Protein AF-A0A3M6U2N2-F1 (afdb_monomer)

Structure (mmCIF, N/CA/C/O backbone):
data_AF-A0A3M6U2N2-F1
#
_entry.id   AF-A0A3M6U2N2-F1
#
loop_
_atom_site.group_PDB
_atom_site.id
_atom_site.type_symbol
_atom_site.label_atom_id
_atom_site.label_alt_id
_atom_site.label_comp_id
_atom_site.label_asym_id
_atom_site.label_entity_id
_atom_site.label_seq_id
_atom_site.pdbx_PDB_ins_code
_atom_site.Cartn_x
_atom_site.Cartn_y
_atom_site.Cartn_z
_atom_site.occupancy
_atom_site.B_iso_or_equiv
_atom_site.auth_seq_id
_atom_site.auth_comp_id
_atom_site.auth_asym_id
_atom_site.auth_atom_id
_atom_site.pdbx_PDB_model_num
ATOM 1 N N . PHE A 1 1 ? -0.418 -11.664 40.139 1.00 62.47 1 PHE A N 1
ATOM 2 C CA . PHE A 1 1 ? 0.001 -13.007 39.692 1.00 62.47 1 PHE A CA 1
ATOM 3 C C . PHE A 1 1 ? 1.438 -13.213 40.100 1.00 62.47 1 PHE A C 1
ATOM 5 O O . PHE A 1 1 ? 2.176 -12.237 40.135 1.00 62.47 1 PHE A O 1
ATOM 12 N N . ILE A 1 2 ? 1.806 -14.442 40.443 1.00 84.19 2 ILE A N 1
ATOM 13 C CA . ILE A 1 2 ? 3.193 -14.817 40.712 1.00 84.19 2 ILE A CA 1
ATOM 14 C C . ILE A 1 2 ? 3.586 -15.776 39.589 1.00 84.19 2 ILE A C 1
ATOM 16 O O . ILE A 1 2 ? 2.877 -16.754 39.359 1.00 84.19 2 ILE A O 1
ATOM 20 N N . ILE A 1 3 ? 4.645 -15.440 38.851 1.00 86.00 3 ILE A N 1
ATOM 21 C CA . ILE A 1 3 ? 5.198 -16.270 37.778 1.00 86.00 3 ILE A CA 1
ATOM 22 C C . ILE A 1 3 ? 6.655 -16.538 38.137 1.00 86.00 3 ILE A C 1
ATOM 24 O O . ILE A 1 3 ? 7.453 -15.606 38.210 1.00 86.00 3 ILE A O 1
ATOM 28 N N . GLU A 1 4 ? 6.978 -17.802 38.396 1.00 92.00 4 GLU A N 1
ATOM 29 C CA . GLU A 1 4 ? 8.302 -18.247 38.834 1.00 92.00 4 GLU A CA 1
ATOM 30 C C . GLU A 1 4 ? 8.894 -19.202 37.794 1.00 92.00 4 GLU A C 1
ATOM 32 O O . GLU A 1 4 ? 8.223 -20.128 37.338 1.00 92.00 4 GLU A O 1
ATOM 37 N N . GLY A 1 5 ? 10.154 -18.975 37.415 1.00 88.69 5 GLY A N 1
ATOM 38 C CA . GLY A 1 5 ? 10.881 -19.800 36.452 1.00 88.69 5 GLY A CA 1
ATOM 39 C C . GLY A 1 5 ? 12.339 -19.993 36.864 1.00 88.69 5 GLY A C 1
ATOM 40 O O . GLY A 1 5 ? 12.963 -19.080 37.402 1.00 88.69 5 GLY A O 1
ATOM 41 N N . THR A 1 6 ? 12.887 -21.182 36.610 1.00 87.75 6 THR A N 1
ATOM 42 C CA . THR A 1 6 ? 14.293 -21.531 36.861 1.00 87.75 6 THR A CA 1
ATOM 43 C C . THR A 1 6 ? 14.895 -22.225 35.639 1.00 87.75 6 THR A C 1
ATOM 45 O O . THR A 1 6 ? 14.331 -23.183 35.115 1.00 87.75 6 THR A O 1
ATOM 48 N N . VAL A 1 7 ? 16.056 -21.746 35.181 1.00 85.12 7 VAL A N 1
ATOM 49 C CA . VAL A 1 7 ? 16.874 -22.400 34.141 1.00 85.12 7 VAL A CA 1
ATOM 50 C C . VAL A 1 7 ? 18.093 -23.089 34.774 1.00 85.12 7 VAL A C 1
ATOM 52 O O . VAL A 1 7 ? 18.572 -22.654 35.821 1.00 85.12 7 VAL A O 1
ATOM 55 N N . GLY A 1 8 ? 18.584 -24.175 34.164 1.00 81.62 8 GLY A N 1
ATOM 56 C CA . GLY A 1 8 ? 19.753 -24.952 34.622 1.00 81.62 8 GLY A CA 1
ATOM 57 C C . GLY A 1 8 ? 21.014 -24.758 33.758 1.00 81.62 8 GLY A C 1
ATOM 58 O O . GLY A 1 8 ? 20.985 -24.025 32.776 1.00 81.62 8 GLY A O 1
ATOM 59 N N . TYR A 1 9 ? 22.130 -25.423 34.100 1.00 78.19 9 TYR A N 1
ATOM 60 C CA . TYR A 1 9 ? 23.388 -25.342 33.330 1.00 78.19 9 TYR A CA 1
ATOM 61 C C . TYR A 1 9 ? 23.308 -26.091 31.988 1.00 78.19 9 TYR A C 1
ATOM 63 O O . TYR A 1 9 ? 22.984 -27.276 31.949 1.00 78.19 9 TYR A O 1
ATOM 71 N N . GLY A 1 10 ? 23.686 -25.422 30.898 1.00 72.69 10 GLY A N 1
ATOM 72 C CA . GLY A 1 10 ? 23.743 -25.978 29.543 1.00 72.69 10 GLY A CA 1
ATOM 73 C C . GLY A 1 10 ? 23.861 -24.866 28.499 1.00 72.69 10 GLY A C 1
ATOM 74 O O . GLY A 1 10 ? 23.650 -23.701 28.819 1.00 72.69 10 GLY A O 1
ATOM 75 N N . SER A 1 11 ? 24.235 -25.199 27.261 1.00 63.41 11 SER A N 1
ATOM 76 C CA . SER A 1 11 ? 24.483 -24.196 26.210 1.00 63.41 11 SER A CA 1
ATOM 77 C C . SER A 1 11 ? 23.263 -23.854 25.352 1.00 63.41 11 SER A C 1
ATOM 79 O O . SER A 1 11 ? 23.408 -23.049 24.444 1.00 63.41 11 SER A O 1
ATOM 81 N N . ASN A 1 12 ? 22.099 -24.464 25.604 1.00 66.31 12 ASN A N 1
ATOM 82 C CA . ASN A 1 12 ? 20.843 -24.186 24.903 1.00 66.31 12 ASN A CA 1
ATOM 83 C C . ASN A 1 12 ? 19.651 -24.351 25.866 1.00 66.31 12 ASN A C 1
ATOM 85 O O . ASN A 1 12 ? 19.462 -25.441 26.409 1.00 66.31 12 ASN A O 1
ATOM 89 N N . GLY A 1 13 ? 18.841 -23.298 26.028 1.00 69.69 13 GLY A N 1
ATOM 90 C CA . GLY A 1 13 ? 17.559 -23.312 26.743 1.00 69.69 13 GLY A CA 1
ATOM 91 C C . GLY A 1 13 ? 17.173 -21.930 27.282 1.00 69.69 13 GLY A C 1
ATOM 92 O O . GLY A 1 13 ? 17.926 -21.364 28.068 1.00 69.69 13 GLY A O 1
ATOM 93 N N . ASP A 1 14 ? 15.990 -21.433 26.909 1.00 79.31 14 ASP A N 1
ATOM 94 C CA . ASP A 1 14 ? 15.463 -20.129 27.330 1.00 79.31 14 ASP A CA 1
ATOM 95 C C . ASP A 1 14 ? 14.075 -20.289 27.966 1.00 79.31 14 ASP A C 1
ATOM 97 O O . ASP A 1 14 ? 13.284 -21.137 27.548 1.00 79.31 14 ASP A O 1
ATOM 101 N N . ILE A 1 15 ? 13.753 -19.455 28.957 1.00 84.69 15 ILE A N 1
ATOM 102 C CA . ILE A 1 15 ? 12.362 -19.222 29.360 1.00 84.69 15 ILE A CA 1
ATOM 103 C C . ILE A 1 15 ? 11.977 -17.861 28.795 1.00 84.69 15 ILE A C 1
ATOM 105 O O . ILE A 1 15 ? 12.492 -16.839 29.244 1.00 84.69 15 ILE A O 1
ATOM 109 N N . ALA A 1 16 ? 11.078 -17.856 27.816 1.00 85.75 16 ALA A N 1
ATOM 110 C CA . ALA A 1 16 ? 10.510 -16.640 27.258 1.00 85.75 16 ALA A CA 1
ATOM 111 C C . ALA A 1 16 ? 9.028 -16.558 27.629 1.00 85.75 16 ALA A C 1
ATOM 113 O O . ALA A 1 16 ? 8.274 -17.517 27.464 1.00 85.75 16 ALA A O 1
ATOM 114 N N . LEU A 1 17 ? 8.631 -15.404 28.150 1.00 81.38 17 LEU A N 1
ATOM 115 C CA . LEU A 1 17 ? 7.244 -15.022 28.367 1.00 81.38 17 LEU A CA 1
ATOM 116 C C . LEU A 1 17 ? 6.992 -13.823 27.471 1.00 81.38 17 LEU A C 1
ATOM 118 O O . LEU A 1 17 ? 7.855 -12.948 27.396 1.00 81.38 17 LEU A O 1
ATOM 122 N N . ASP A 1 18 ? 5.830 -13.772 26.837 1.00 73.50 18 ASP A N 1
ATOM 123 C CA . ASP A 1 18 ? 5.445 -12.605 26.056 1.00 73.50 18 ASP A CA 1
ATOM 124 C C . ASP A 1 18 ? 3.991 -12.210 26.324 1.00 73.50 18 ASP A C 1
ATOM 126 O O . ASP A 1 18 ? 3.173 -13.063 26.674 1.00 73.50 18 ASP A O 1
ATOM 130 N N . ASP A 1 19 ? 3.740 -10.902 26.225 1.00 61.81 19 ASP A N 1
ATOM 131 C CA . ASP A 1 19 ? 2.483 -10.172 26.437 1.00 61.81 19 ASP A CA 1
ATOM 132 C C . ASP A 1 19 ? 1.602 -10.628 27.620 1.00 61.81 19 ASP A C 1
ATOM 134 O O . ASP A 1 19 ? 0.694 -11.454 27.498 1.00 61.81 19 ASP A O 1
ATOM 138 N N . LEU A 1 20 ? 1.789 -9.988 28.785 1.00 73.50 20 LEU A N 1
ATOM 139 C CA . LEU A 1 20 ? 0.937 -10.178 29.965 1.00 73.50 20 LEU A CA 1
ATOM 140 C C . LEU A 1 20 ? 0.062 -8.948 30.224 1.00 73.50 20 LEU A C 1
ATOM 142 O O . LEU A 1 20 ? 0.561 -7.888 30.594 1.00 73.50 20 LEU A O 1
ATOM 146 N N . THR A 1 21 ? -1.257 -9.104 30.086 1.00 71.00 21 THR A N 1
ATOM 147 C CA . THR A 1 21 ? -2.231 -8.031 30.339 1.00 71.00 21 THR A CA 1
ATOM 148 C C . THR A 1 21 ? -3.357 -8.522 31.240 1.00 71.00 21 THR A C 1
ATOM 150 O O . THR A 1 21 ? -3.869 -9.627 31.070 1.00 71.00 21 THR A O 1
ATOM 153 N N . LEU A 1 22 ? -3.762 -7.675 32.188 1.00 63.62 22 LEU A N 1
ATOM 154 C CA . LEU A 1 22 ? -4.937 -7.897 33.020 1.00 63.62 22 LEU A CA 1
ATOM 155 C C . LEU A 1 22 ? -5.932 -6.758 32.810 1.00 63.62 22 LEU A C 1
ATOM 157 O O . LEU A 1 22 ? -5.610 -5.606 33.091 1.00 63.62 22 LEU A O 1
ATOM 161 N N . LEU A 1 23 ? -7.119 -7.081 32.304 1.00 71.25 23 LEU A N 1
ATOM 162 C CA . LEU A 1 23 ? -8.183 -6.116 32.032 1.00 71.25 23 LEU A CA 1
ATOM 163 C C . LEU A 1 23 ? -9.356 -6.363 32.982 1.00 71.25 23 LEU A C 1
ATOM 165 O O . LEU A 1 23 ? -9.686 -7.514 33.265 1.00 71.25 23 LEU A O 1
ATOM 169 N N . ASP A 1 24 ? -9.980 -5.287 33.457 1.00 49.94 24 ASP A N 1
ATOM 170 C CA . ASP A 1 24 ? -11.248 -5.350 34.187 1.00 49.94 24 ASP A CA 1
ATOM 171 C C . ASP A 1 24 ? -12.402 -5.178 33.183 1.00 49.94 24 ASP A C 1
ATOM 173 O O . ASP A 1 24 ? -12.500 -4.142 32.521 1.00 49.94 24 ASP A O 1
ATOM 177 N N . GLY A 1 25 ? -13.211 -6.226 32.993 1.00 60.50 25 GLY A N 1
ATOM 178 C CA . GLY A 1 25 ? -14.290 -6.290 31.996 1.00 60.50 25 GLY A CA 1
ATOM 179 C C . GLY A 1 25 ? -14.416 -7.650 31.289 1.00 60.50 25 GLY A C 1
ATOM 180 O O . GLY A 1 25 ? -13.575 -8.535 31.451 1.00 60.50 25 GLY A O 1
ATOM 181 N N . ASN A 1 26 ? -15.477 -7.836 30.492 1.00 57.75 26 ASN A N 1
ATOM 182 C CA . ASN A 1 26 ? -15.631 -9.031 29.651 1.00 57.75 26 ASN A CA 1
ATOM 183 C C . ASN A 1 26 ? -14.605 -9.006 28.502 1.00 57.75 26 ASN A C 1
ATOM 185 O O . ASN A 1 26 ? -14.459 -7.995 27.821 1.00 57.75 26 ASN A O 1
ATOM 189 N N . CYS A 1 27 ? -13.915 -10.125 28.264 1.00 55.56 27 CYS A N 1
ATOM 190 C CA . CYS A 1 27 ? -13.006 -10.276 27.124 1.00 55.56 27 CYS A CA 1
ATOM 191 C C . CYS A 1 27 ? -13.795 -10.281 25.805 1.00 55.56 27 CYS A C 1
ATOM 193 O O . CYS A 1 27 ? -14.468 -11.266 25.503 1.00 55.56 27 CYS A O 1
ATOM 195 N N . GLU A 1 28 ? -13.690 -9.220 25.003 1.00 55.66 28 GLU A N 1
ATOM 196 C CA . GLU A 1 28 ? -14.225 -9.197 23.638 1.00 55.66 28 GLU A CA 1
ATOM 197 C C . GLU A 1 28 ? -13.115 -9.471 22.618 1.00 55.66 28 GLU A C 1
ATOM 199 O O . GLU A 1 28 ? -12.062 -8.835 22.607 1.00 55.66 28 GLU A O 1
ATOM 204 N N . THR A 1 29 ? -13.347 -10.460 21.757 1.00 49.53 29 THR A N 1
ATOM 205 C CA . THR A 1 29 ? -12.483 -10.776 20.617 1.00 49.53 29 THR A CA 1
ATOM 206 C C . THR A 1 29 ? -12.656 -9.673 19.572 1.00 49.53 29 THR A C 1
ATOM 208 O O . THR A 1 29 ? -13.781 -9.439 19.137 1.00 49.53 29 THR A O 1
ATOM 211 N N . ILE A 1 30 ? -11.583 -8.994 19.145 1.00 51.84 30 ILE A N 1
ATOM 212 C CA . ILE A 1 30 ? -11.655 -8.044 18.021 1.00 51.84 30 ILE A CA 1
ATOM 213 C C . ILE A 1 30 ? -12.108 -8.822 16.779 1.00 51.84 30 ILE A C 1
ATOM 215 O O . ILE A 1 30 ? -11.373 -9.656 16.246 1.00 51.84 30 ILE A O 1
ATOM 219 N N . ILE A 1 31 ? -13.342 -8.577 16.336 1.00 51.72 31 ILE A N 1
ATOM 220 C CA . ILE A 1 31 ? -13.948 -9.249 15.186 1.00 51.72 31 ILE A CA 1
ATOM 221 C C . ILE A 1 31 ? -13.464 -8.544 13.913 1.00 51.72 31 ILE A C 1
ATOM 223 O O . ILE A 1 31 ? -14.126 -7.667 13.372 1.00 51.72 31 ILE A O 1
ATOM 227 N N . THR A 1 32 ? -12.263 -8.925 13.474 1.00 51.81 32 THR A N 1
ATOM 228 C CA . THR A 1 32 ? -11.809 -8.942 12.073 1.00 51.81 32 THR A CA 1
ATOM 229 C C . THR A 1 32 ? -12.202 -7.733 11.212 1.00 51.81 32 THR A C 1
ATOM 231 O O . THR A 1 32 ? -13.146 -7.809 10.420 1.00 51.81 32 THR A O 1
ATOM 234 N N . GLN A 1 33 ? -11.414 -6.652 11.246 1.00 56.09 33 GLN A N 1
ATOM 235 C CA . GLN A 1 33 ? -11.317 -5.811 10.050 1.00 56.09 33 GLN A CA 1
ATOM 236 C C . GLN A 1 33 ? -10.838 -6.701 8.897 1.00 56.09 33 GLN A C 1
ATOM 238 O O . GLN A 1 33 ? -9.869 -7.452 9.048 1.00 56.09 33 GLN A O 1
ATOM 243 N N . LYS A 1 34 ? -11.551 -6.675 7.764 1.00 66.44 34 LYS A N 1
ATOM 244 C CA . LYS A 1 34 ? -11.129 -7.405 6.565 1.00 66.44 34 LYS A CA 1
ATOM 245 C C . LYS A 1 34 ? -9.703 -6.967 6.235 1.00 66.44 34 LYS A C 1
ATOM 247 O O . LYS A 1 34 ? -9.430 -5.769 6.203 1.00 66.44 34 LYS A O 1
ATOM 252 N N . SER A 1 35 ? -8.802 -7.933 6.038 1.00 76.81 35 SER A N 1
ATOM 253 C CA . SER A 1 35 ? -7.427 -7.613 5.661 1.00 76.81 35 SER A CA 1
ATOM 254 C C . SER A 1 35 ? -7.435 -6.746 4.405 1.00 76.81 35 SER A C 1
AT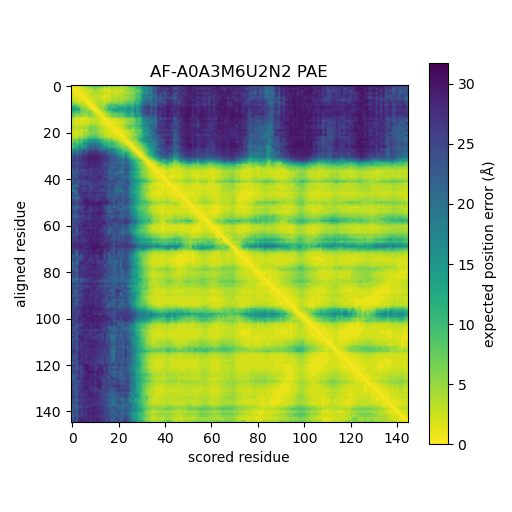OM 256 O O . SER A 1 35 ? -8.114 -7.071 3.431 1.00 76.81 35 SER A O 1
ATOM 258 N N . LEU A 1 36 ? -6.691 -5.645 4.458 1.00 83.94 36 LEU A N 1
ATOM 259 C CA . LEU A 1 36 ? -6.492 -4.732 3.332 1.00 83.94 36 LEU A CA 1
ATOM 260 C C . LEU A 1 36 ? -5.289 -5.144 2.473 1.00 83.94 36 LEU A C 1
ATOM 262 O O . LEU A 1 36 ? -5.014 -4.498 1.461 1.00 83.94 36 LEU A O 1
ATOM 266 N N . ASP A 1 37 ? -4.570 -6.199 2.879 1.00 89.06 37 ASP A N 1
ATOM 267 C CA . ASP A 1 37 ? -3.484 -6.772 2.093 1.00 89.06 37 ASP A CA 1
ATOM 268 C C . ASP A 1 37 ? -4.031 -7.234 0.736 1.00 89.06 37 ASP A C 1
ATOM 270 O O . ASP A 1 37 ? -4.973 -8.024 0.666 1.00 89.06 37 ASP A O 1
ATOM 274 N N . CYS A 1 38 ? -3.407 -6.762 -0.343 1.00 91.62 38 CYS A N 1
ATOM 275 C CA . CYS A 1 38 ? -3.722 -7.193 -1.694 1.00 91.62 38 CYS A CA 1
ATOM 276 C C . CYS A 1 38 ? -2.438 -7.497 -2.458 1.00 91.62 38 CYS A C 1
ATOM 278 O O . CYS A 1 38 ? -1.574 -6.633 -2.610 1.00 91.62 38 CYS A O 1
ATOM 280 N N . ASP A 1 39 ? -2.316 -8.734 -2.933 1.00 92.00 39 ASP A N 1
ATOM 281 C CA . ASP A 1 39 ? -1.216 -9.175 -3.794 1.00 92.00 39 ASP A CA 1
ATOM 282 C C . ASP A 1 39 ? -1.577 -9.122 -5.288 1.00 92.00 39 ASP A C 1
ATOM 284 O O . ASP A 1 39 ? -0.759 -9.489 -6.130 1.00 92.00 39 ASP A O 1
ATOM 288 N N . PHE A 1 40 ? -2.786 -8.642 -5.608 1.00 93.25 40 PHE A N 1
ATOM 289 C CA . PHE A 1 40 ? -3.332 -8.487 -6.957 1.00 93.25 40 PHE A CA 1
ATOM 290 C C . PHE A 1 40 ? -3.384 -9.789 -7.776 1.00 93.25 40 PHE A C 1
ATOM 292 O O . PHE A 1 40 ? -3.419 -9.756 -9.012 1.00 93.25 40 PHE A O 1
ATOM 299 N N . LYS A 1 41 ? -3.425 -10.951 -7.105 1.00 91.56 41 LYS A N 1
ATOM 300 C CA . LYS A 1 41 ? -3.568 -12.250 -7.769 1.00 91.56 41 LYS A CA 1
ATOM 301 C C . LYS A 1 41 ? -4.999 -12.524 -8.188 1.00 91.56 41 LYS A C 1
ATOM 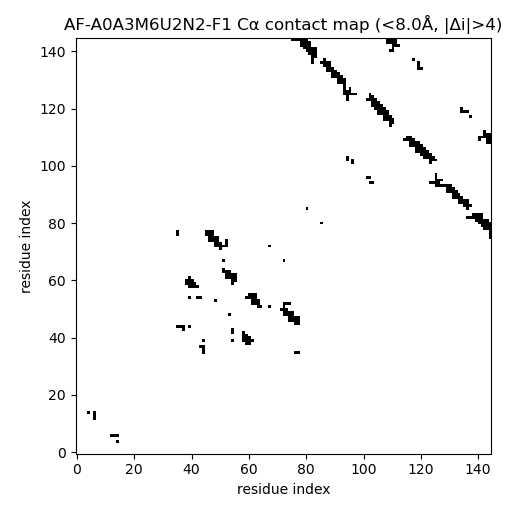303 O O . LYS A 1 41 ? -5.800 -13.074 -7.444 1.00 91.56 41 LYS A O 1
ATOM 308 N N . GLY A 1 42 ? -5.286 -12.203 -9.445 1.00 86.75 42 GLY A N 1
ATOM 309 C CA . GLY A 1 42 ? -6.549 -12.529 -10.106 1.00 86.75 42 GLY A CA 1
ATOM 310 C C . GLY A 1 42 ? -7.642 -11.469 -9.952 1.00 86.75 42 GLY A C 1
ATOM 311 O O . GLY A 1 42 ? -8.498 -11.392 -10.831 1.00 86.75 42 GLY A O 1
ATOM 312 N N . ASP A 1 43 ? -7.588 -10.620 -8.922 1.00 91.31 43 ASP A N 1
ATOM 313 C CA . ASP A 1 43 ? -8.504 -9.490 -8.723 1.00 91.31 43 ASP A CA 1
ATOM 314 C C . ASP A 1 43 ? -7.835 -8.295 -8.003 1.00 91.31 43 ASP A C 1
ATOM 316 O O . ASP A 1 43 ? -6.610 -8.228 -7.884 1.00 91.31 43 ASP A O 1
ATOM 320 N N . THR A 1 44 ? -8.635 -7.303 -7.592 1.00 92.62 44 THR A N 1
ATOM 321 C CA . THR A 1 44 ? -8.173 -6.103 -6.873 1.00 92.62 44 THR A CA 1
ATOM 322 C C . THR A 1 44 ? -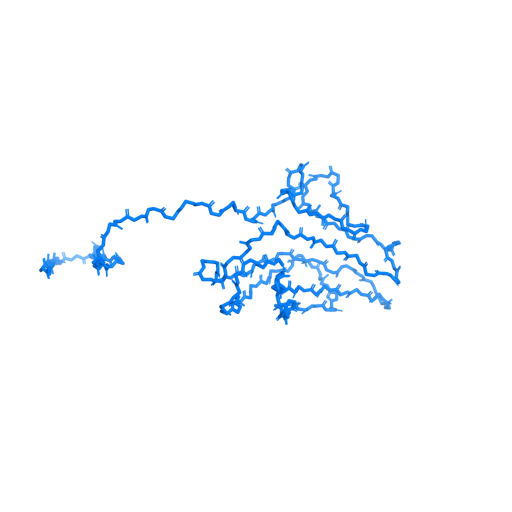8.409 -6.153 -5.362 1.00 92.62 44 THR A C 1
ATOM 324 O O . THR A 1 44 ? -8.220 -5.137 -4.701 1.00 92.62 44 THR A O 1
ATOM 327 N N . CYS A 1 45 ? -8.821 -7.288 -4.789 1.00 91.31 45 CYS A N 1
ATOM 328 C CA . CYS A 1 45 ? -9.106 -7.442 -3.357 1.00 91.31 45 CYS A CA 1
ATOM 329 C C . CYS A 1 45 ? -10.034 -6.345 -2.782 1.00 91.31 45 CYS A C 1
ATOM 331 O O . CYS A 1 45 ? -9.833 -5.879 -1.661 1.00 91.31 45 CYS A O 1
ATOM 333 N N . ASP A 1 46 ? -11.021 -5.905 -3.570 1.00 91.12 46 ASP A N 1
ATOM 334 C CA . ASP A 1 46 ? -11.940 -4.778 -3.319 1.00 91.12 46 ASP A CA 1
ATOM 335 C C . ASP A 1 46 ? -11.337 -3.366 -3.379 1.00 91.12 46 ASP A C 1
ATOM 337 O O . ASP A 1 46 ? -12.038 -2.389 -3.111 1.00 91.12 46 ASP A O 1
ATOM 341 N N . TRP A 1 47 ? -10.073 -3.212 -3.769 1.00 94.00 47 TRP A N 1
ATOM 342 C CA . TRP A 1 47 ? -9.556 -1.891 -4.109 1.00 94.00 47 TRP A CA 1
ATOM 343 C C . TRP A 1 47 ? -10.245 -1.375 -5.375 1.00 94.00 47 TRP A C 1
ATOM 345 O O . TRP A 1 47 ? -10.333 -2.076 -6.391 1.00 94.00 47 TRP A O 1
ATOM 355 N N . GLU A 1 48 ? -10.719 -0.132 -5.321 1.00 94.06 48 GLU A N 1
ATOM 356 C CA . GLU A 1 48 ? -11.487 0.497 -6.390 1.00 94.06 48 GLU A CA 1
ATOM 357 C C . GLU A 1 48 ? -10.598 1.420 -7.226 1.00 94.06 48 GLU A C 1
ATOM 359 O O . GLU A 1 48 ? -10.027 2.402 -6.745 1.00 94.06 48 GLU A O 1
ATOM 364 N N . ALA A 1 49 ? -10.485 1.108 -8.514 1.00 92.50 49 ALA A N 1
ATOM 365 C CA . ALA A 1 49 ? -9.753 1.918 -9.473 1.00 92.50 49 ALA A CA 1
ATOM 366 C C . ALA A 1 49 ? -10.631 3.058 -10.010 1.00 92.50 49 ALA A C 1
ATOM 368 O O . ALA A 1 49 ? -11.581 2.829 -10.756 1.00 92.50 49 ALA A O 1
ATOM 369 N N . GLN A 1 50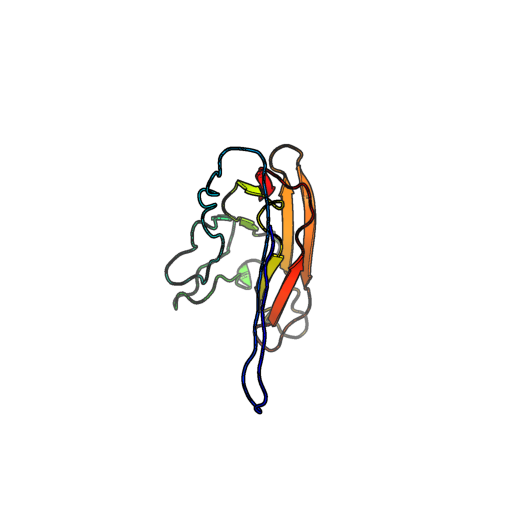 ? -10.249 4.302 -9.726 1.00 90.56 50 GLN A N 1
ATOM 370 C CA . GLN A 1 50 ? -10.780 5.481 -10.401 1.00 90.56 50 GLN A CA 1
ATOM 371 C C . GLN A 1 50 ? -9.770 5.983 -11.433 1.00 90.56 50 GLN A C 1
ATOM 373 O O . GLN A 1 50 ? -8.753 6.600 -11.105 1.00 90.56 50 GLN A O 1
ATOM 378 N N . GLY A 1 51 ? -10.073 5.742 -12.706 1.00 87.81 51 GLY A N 1
ATOM 379 C CA . GLY A 1 51 ? -9.218 6.126 -13.823 1.00 87.81 51 GLY A CA 1
ATOM 380 C C . GLY A 1 51 ? -8.576 4.915 -14.490 1.00 87.81 51 GLY A C 1
ATOM 381 O O . GLY A 1 51 ? -9.255 3.934 -14.770 1.00 87.81 51 GLY A O 1
ATOM 382 N N . ARG A 1 52 ? -7.283 4.999 -14.814 1.00 89.88 52 ARG A N 1
ATOM 383 C CA . ARG A 1 52 ? -6.587 4.031 -15.686 1.00 89.88 52 ARG A CA 1
ATOM 384 C C . ARG A 1 52 ? -5.740 2.984 -14.957 1.00 89.88 52 ARG A C 1
ATOM 386 O O . ARG A 1 52 ? -4.909 2.334 -15.593 1.00 89.88 52 ARG A O 1
ATOM 393 N N . TRP A 1 53 ? -5.941 2.796 -13.654 1.00 92.62 53 TRP A N 1
ATOM 394 C CA . TRP A 1 53 ? -5.331 1.679 -12.928 1.00 92.62 53 TRP A CA 1
ATOM 395 C C . TRP A 1 53 ? -5.826 0.357 -13.516 1.00 92.62 53 TRP A C 1
ATOM 397 O O . TRP A 1 53 ? -7.028 0.122 -13.600 1.00 92.62 53 TRP A O 1
ATOM 407 N N . THR A 1 54 ? -4.900 -0.482 -13.978 1.00 92.12 54 THR A N 1
ATOM 408 C CA . THR A 1 54 ? -5.224 -1.722 -14.693 1.00 92.12 54 THR A CA 1
ATOM 409 C C . THR A 1 54 ? -4.518 -2.899 -14.035 1.00 92.12 54 THR A C 1
ATOM 411 O O . THR A 1 54 ? -3.324 -2.809 -13.758 1.00 92.12 54 THR A O 1
ATOM 414 N N . LEU A 1 55 ? -5.233 -4.003 -13.804 1.00 93.12 55 LEU A N 1
ATOM 415 C CA . LEU A 1 55 ? -4.636 -5.251 -13.326 1.00 93.12 55 LEU A CA 1
ATOM 416 C C . LEU A 1 55 ? -3.721 -5.845 -14.407 1.00 93.12 55 LEU A C 1
ATOM 418 O O . LEU A 1 55 ? -4.063 -5.857 -15.596 1.00 93.12 55 LEU A O 1
ATOM 422 N N . SER A 1 56 ? -2.543 -6.319 -14.018 1.00 91.00 56 SER A N 1
ATOM 423 C CA . SER A 1 56 ? -1.619 -6.988 -14.926 1.00 91.00 56 SER A CA 1
ATOM 424 C C . SER A 1 56 ? -2.207 -8.309 -15.426 1.00 91.00 56 SER A C 1
ATOM 426 O O . SER A 1 56 ? -2.973 -8.979 -14.738 1.00 91.00 56 SER A O 1
ATOM 428 N N . LYS A 1 57 ? -1.886 -8.687 -16.670 1.00 88.00 57 LYS A N 1
ATOM 429 C CA . LYS A 1 57 ? -2.454 -9.899 -17.295 1.00 88.00 57 LYS A CA 1
ATOM 430 C C . LYS A 1 57 ? -2.030 -11.185 -16.587 1.00 88.00 57 LYS A C 1
ATOM 432 O O . LYS A 1 57 ? -2.743 -12.177 -16.652 1.00 88.00 57 LYS A O 1
ATOM 437 N N . ASP A 1 58 ? -0.856 -11.161 -15.974 1.00 88.44 58 ASP A N 1
ATOM 438 C CA . ASP A 1 58 ? -0.310 -12.224 -15.137 1.00 88.44 58 ASP A CA 1
ATOM 439 C C . ASP A 1 58 ? -0.854 -12.186 -13.697 1.00 88.44 58 ASP A C 1
ATOM 441 O O . ASP A 1 58 ? -0.537 -13.085 -12.926 1.00 88.44 58 ASP A O 1
ATOM 445 N N . GLY A 1 59 ? -1.676 -11.187 -13.337 1.00 83.56 59 GLY A N 1
ATOM 446 C CA . GLY A 1 59 ? -2.274 -11.061 -12.006 1.00 83.56 59 GLY A CA 1
ATOM 447 C C . GLY A 1 59 ? -1.217 -10.929 -10.913 1.00 83.56 59 GLY A C 1
ATOM 448 O O . GLY A 1 59 ? -1.257 -11.646 -9.926 1.00 83.56 59 GLY A O 1
ATOM 449 N N . SER A 1 60 ? -0.206 -10.095 -11.129 1.00 88.19 60 SER A N 1
ATOM 450 C CA . SER A 1 60 ? 0.911 -9.904 -10.195 1.00 88.19 60 SER A CA 1
ATOM 451 C C . SER A 1 60 ? 0.989 -8.479 -9.652 1.00 88.19 60 SER A C 1
ATOM 453 O O . SER A 1 60 ? 1.691 -8.223 -8.677 1.00 88.19 60 SER A O 1
ATOM 455 N N . SER A 1 61 ? 0.315 -7.530 -10.305 1.00 92.88 61 SER A N 1
ATOM 456 C CA . SER A 1 61 ? 0.382 -6.112 -9.970 1.00 92.88 61 SER A CA 1
ATOM 457 C C . SER A 1 61 ? -0.786 -5.329 -10.564 1.00 92.88 61 SER A C 1
ATOM 459 O O . SER A 1 61 ? -1.481 -5.781 -11.475 1.00 92.88 61 SER A O 1
ATOM 461 N N . ILE A 1 62 ? -0.967 -4.103 -10.080 1.00 94.25 62 ILE A N 1
ATOM 462 C CA . ILE A 1 62 ? -1.804 -3.088 -10.713 1.00 94.25 62 ILE A CA 1
ATOM 463 C C . ILE A 1 62 ? -0.909 -1.942 -11.189 1.00 94.25 62 ILE A C 1
ATOM 465 O O . ILE A 1 62 ? 0.033 -1.553 -10.499 1.00 94.25 62 ILE A O 1
ATOM 469 N N . PHE A 1 63 ? -1.159 -1.416 -12.387 1.00 92.88 63 PHE A N 1
ATOM 470 C CA . PHE A 1 63 ? -0.246 -0.464 -13.017 1.00 92.88 63 PHE A CA 1
ATOM 471 C C . PHE A 1 63 ? -0.972 0.650 -13.769 1.00 92.88 63 PHE A C 1
ATOM 473 O O . PHE A 1 63 ? -2.079 0.476 -14.286 1.00 92.88 63 PHE A O 1
ATOM 480 N N . LEU A 1 64 ? -0.302 1.800 -13.847 1.00 90.38 64 LEU A N 1
ATOM 481 C CA . LEU A 1 64 ? -0.643 2.902 -14.738 1.00 90.38 64 LEU A CA 1
ATOM 482 C C . LEU A 1 64 ? 0.273 2.846 -15.956 1.00 90.38 64 LEU A C 1
ATOM 484 O O . LEU A 1 64 ? 1.495 2.781 -15.827 1.00 90.38 64 LEU A O 1
ATOM 488 N N . ARG A 1 65 ? -0.319 2.868 -17.150 1.00 84.88 65 ARG A N 1
ATOM 489 C CA . ARG A 1 65 ? 0.440 2.937 -18.402 1.00 84.88 65 ARG A CA 1
ATOM 490 C C . ARG A 1 65 ? 0.772 4.384 -18.781 1.00 84.88 65 ARG A C 1
ATOM 492 O O . ARG A 1 65 ? 0.077 5.289 -18.319 1.00 84.88 65 ARG A O 1
ATOM 499 N N . PRO A 1 66 ? 1.760 4.621 -19.664 1.00 79.62 66 PRO A N 1
ATOM 500 C CA . PRO A 1 66 ? 2.117 5.969 -20.113 1.00 79.62 66 PRO A CA 1
ATOM 501 C C . PRO A 1 66 ? 0.941 6.785 -20.675 1.00 79.62 66 PRO A C 1
ATOM 503 O O . PRO A 1 66 ? 0.925 8.007 -20.554 1.00 79.62 66 PRO A O 1
ATOM 506 N N . GLU A 1 67 ? -0.094 6.141 -21.227 1.00 78.19 67 GLU A N 1
ATOM 507 C CA . GLU A 1 67 ? -1.291 6.826 -21.733 1.00 78.19 67 GLU A CA 1
ATOM 508 C C . GLU A 1 67 ? -2.171 7.421 -20.616 1.00 78.19 67 GLU A C 1
ATOM 510 O O . GLU A 1 67 ? -3.180 8.063 -20.900 1.00 78.19 67 GLU A O 1
ATOM 515 N N . ALA A 1 68 ? -1.836 7.209 -19.342 1.00 77.62 68 ALA A N 1
ATOM 516 C CA . ALA A 1 68 ? -2.488 7.825 -18.188 1.00 77.62 68 ALA A CA 1
ATOM 517 C C . ALA A 1 68 ? -2.020 9.273 -17.910 1.00 77.62 68 ALA A C 1
ATOM 519 O O . ALA A 1 68 ? -2.472 9.873 -16.937 1.00 77.62 68 ALA A O 1
ATOM 520 N N . TYR A 1 69 ? -1.145 9.832 -18.756 1.00 73.06 69 TYR A N 1
ATOM 521 C CA . TYR A 1 69 ? -0.582 11.181 -18.638 1.00 73.06 69 TYR A CA 1
ATOM 522 C C . TYR A 1 69 ? -1.631 12.296 -18.410 1.00 73.06 69 TYR A C 1
ATOM 524 O O . TYR A 1 69 ? -2.775 12.211 -18.859 1.00 73.06 69 TYR A O 1
ATOM 532 N N . ALA A 1 70 ? -1.202 13.369 -17.734 1.00 67.75 70 ALA A N 1
ATOM 533 C CA . ALA A 1 70 ? -1.917 14.634 -17.494 1.00 67.75 70 ALA A CA 1
ATOM 534 C C . ALA A 1 70 ? -3.166 14.618 -16.585 1.00 67.75 70 ALA A C 1
ATOM 536 O O . ALA A 1 70 ? -3.699 15.690 -16.297 1.00 67.75 70 ALA A O 1
ATOM 537 N N . VAL A 1 71 ? -3.621 13.467 -16.077 1.00 79.44 71 VAL A N 1
ATOM 538 C CA . VAL A 1 71 ? -4.759 13.385 -15.136 1.00 79.44 71 VAL A CA 1
ATOM 539 C C . VAL A 1 71 ? -4.380 12.539 -13.920 1.00 79.44 71 VAL A C 1
ATOM 541 O O . VAL A 1 71 ? -3.612 11.587 -14.034 1.00 79.44 71 VAL A O 1
ATOM 544 N N . ARG A 1 72 ? -4.908 12.881 -12.737 1.00 84.19 72 ARG A N 1
ATOM 545 C CA . ARG A 1 72 ? -4.752 12.047 -11.536 1.00 84.19 72 ARG A CA 1
ATOM 546 C C . ARG A 1 72 ? -5.650 10.815 -11.636 1.00 84.19 72 ARG A C 1
ATOM 548 O O . ARG A 1 72 ? -6.849 10.954 -11.859 1.00 84.19 72 ARG A O 1
ATOM 555 N N . HIS A 1 73 ? -5.072 9.639 -11.414 1.00 91.69 73 HIS A N 1
ATOM 556 C CA . HIS A 1 73 ? -5.793 8.370 -11.295 1.00 91.69 73 HIS A CA 1
ATOM 557 C C . HIS A 1 73 ? -5.608 7.851 -9.876 1.00 91.69 73 HIS A C 1
ATOM 559 O O . HIS A 1 73 ? -4.486 7.832 -9.369 1.00 91.69 73 HIS A O 1
ATOM 565 N N . SER A 1 74 ? -6.688 7.416 -9.246 1.00 94.00 74 SER A N 1
ATOM 566 C CA . SER A 1 74 ? -6.694 7.017 -7.840 1.00 94.00 74 SER A CA 1
ATOM 567 C C . SER A 1 74 ? -7.022 5.538 -7.720 1.00 94.00 74 SER A C 1
ATOM 569 O O . SER A 1 74 ? -7.829 5.013 -8.484 1.00 94.00 74 SER A O 1
ATOM 571 N N . LEU A 1 75 ? -6.396 4.878 -6.756 1.00 94.75 75 LEU A N 1
ATOM 572 C CA . LEU A 1 75 ? -6.749 3.533 -6.334 1.00 94.75 75 LEU A CA 1
ATOM 573 C C . LEU A 1 75 ? -7.168 3.632 -4.868 1.00 94.75 75 LEU A C 1
ATOM 575 O O . LEU A 1 75 ? -6.368 4.056 -4.034 1.00 94.75 75 LEU A O 1
ATOM 579 N N . PHE A 1 76 ? -8.425 3.320 -4.582 1.00 94.75 76 PHE A N 1
ATOM 580 C CA . PHE A 1 76 ? -9.015 3.473 -3.258 1.00 94.75 76 PHE A CA 1
ATOM 581 C C . PHE A 1 76 ? -9.046 2.134 -2.534 1.00 94.75 76 PHE A C 1
ATOM 583 O O . PHE A 1 76 ? -9.469 1.131 -3.101 1.00 94.75 76 PHE A O 1
ATOM 590 N N . SER A 1 77 ? -8.607 2.126 -1.282 1.00 93.25 77 SER A N 1
ATOM 591 C CA . SER A 1 77 ? -8.791 0.999 -0.369 1.00 93.25 77 SER A CA 1
ATOM 592 C C . SER A 1 77 ? -10.275 0.851 0.004 1.00 93.25 77 SER A C 1
ATOM 594 O O . SER A 1 77 ? -11.039 1.814 -0.100 1.00 93.25 77 SER A O 1
ATOM 596 N N . PRO A 1 78 ? -10.725 -0.318 0.480 1.00 89.44 78 PRO A N 1
ATOM 597 C CA . PRO A 1 78 ? -12.004 -0.416 1.178 1.00 89.44 78 PRO A CA 1
ATOM 598 C C . PRO A 1 78 ? -12.090 0.576 2.361 1.00 89.44 78 PRO A C 1
ATOM 600 O O . PRO A 1 78 ? -11.090 0.787 3.051 1.00 89.44 78 PRO A O 1
ATOM 603 N N . PRO A 1 79 ? -13.263 1.188 2.625 1.00 85.69 79 PRO A N 1
ATOM 604 C CA . PRO A 1 79 ? -13.426 2.156 3.7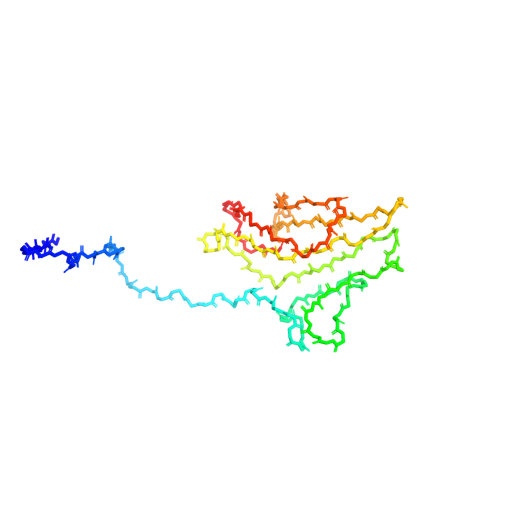12 1.00 85.69 79 PRO A CA 1
ATOM 605 C C . PRO A 1 79 ? -13.373 1.493 5.100 1.00 85.69 79 PRO A C 1
ATOM 607 O O . PRO A 1 79 ? -13.412 0.269 5.225 1.00 85.69 79 PRO A O 1
ATOM 610 N N . ASN A 1 80 ? -13.407 2.318 6.154 1.00 86.31 80 ASN A N 1
ATOM 611 C CA . ASN A 1 80 ? -13.391 1.937 7.576 1.00 86.31 80 ASN A CA 1
ATOM 612 C C . ASN A 1 80 ? -12.011 1.588 8.164 1.00 86.31 80 ASN A C 1
ATOM 614 O O . ASN A 1 80 ? -11.922 0.827 9.128 1.00 86.31 80 ASN A O 1
ATOM 618 N N . ILE A 1 81 ? -10.927 2.178 7.657 1.00 88.31 81 ILE A N 1
ATOM 619 C CA . ILE A 1 81 ? -9.601 2.036 8.272 1.00 88.31 81 ILE A CA 1
ATOM 620 C C . ILE A 1 81 ? -9.612 2.660 9.677 1.00 88.31 81 ILE A C 1
ATOM 622 O O . ILE A 1 81 ? -10.038 3.804 9.863 1.00 88.31 81 ILE A O 1
ATOM 626 N N . ASN A 1 82 ? -9.125 1.903 10.665 1.00 87.88 82 ASN A N 1
ATOM 627 C CA . ASN A 1 82 ? -8.942 2.354 12.044 1.00 87.88 82 ASN A CA 1
ATOM 628 C C . ASN A 1 82 ? -7.460 2.266 12.429 1.00 87.88 82 ASN A C 1
ATOM 630 O O . ASN A 1 82 ? -6.915 1.174 12.588 1.00 87.88 82 ASN A O 1
ATOM 634 N N . THR A 1 83 ? -6.795 3.406 12.620 1.00 87.38 83 THR A N 1
ATOM 635 C CA . THR A 1 83 ? -5.360 3.438 12.967 1.00 87.38 83 THR A CA 1
ATOM 636 C C . THR A 1 83 ? -5.076 3.182 14.448 1.00 87.38 83 THR A C 1
ATOM 638 O O . THR A 1 83 ? -3.925 3.085 14.890 1.00 87.38 83 THR A O 1
ATOM 641 N N . ASN A 1 84 ? -6.125 3.005 15.253 1.00 83.94 84 ASN A N 1
ATOM 642 C CA . ASN A 1 84 ? -5.975 2.424 16.581 1.00 83.94 84 ASN A CA 1
ATOM 643 C C . ASN A 1 84 ? -5.716 0.912 16.503 1.00 83.94 84 ASN A C 1
ATOM 645 O O . ASN A 1 84 ? -5.067 0.384 17.403 1.00 83.94 84 ASN A O 1
ATOM 649 N N . GLU A 1 85 ? -6.114 0.263 15.407 1.00 83.19 85 GLU A N 1
ATOM 650 C CA . GLU A 1 85 ? -5.885 -1.159 15.138 1.00 83.19 85 GLU A CA 1
ATOM 651 C C . GLU A 1 85 ? -4.678 -1.344 14.206 1.00 83.19 85 GLU A C 1
ATOM 653 O O . GLU A 1 85 ? -3.683 -1.955 14.593 1.00 83.19 85 GLU A O 1
ATOM 658 N N . TRP A 1 86 ? -4.692 -0.722 13.023 1.00 84.12 86 TRP A N 1
ATOM 659 C CA . TRP A 1 86 ? -3.576 -0.781 12.073 1.00 84.12 86 TRP A CA 1
ATOM 660 C C . TRP A 1 86 ? -2.494 0.246 12.401 1.00 84.12 86 TRP A C 1
ATOM 662 O O . TRP A 1 86 ? -2.785 1.417 12.638 1.00 84.12 86 TRP A O 1
ATOM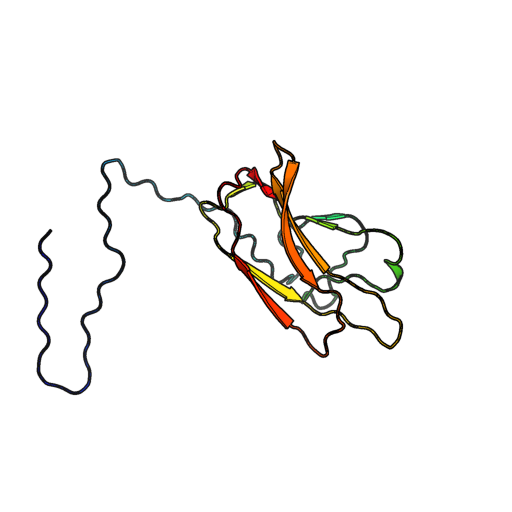 672 N N . LYS A 1 87 ? -1.223 -0.172 12.362 1.00 85.38 87 LYS A N 1
ATOM 673 C CA . LYS A 1 87 ? -0.080 0.678 12.760 1.00 85.38 87 LYS A CA 1
ATOM 674 C C . LYS A 1 87 ? 0.880 1.033 11.637 1.00 85.38 87 LYS A C 1
ATOM 676 O O . LYS A 1 87 ? 1.552 2.057 11.729 1.00 85.38 87 LYS A O 1
ATOM 681 N N . CYS A 1 88 ? 0.931 0.229 10.581 1.00 88.19 88 CYS A N 1
ATOM 682 C CA . CYS A 1 88 ? 1.895 0.389 9.500 1.00 88.19 88 CYS A CA 1
ATOM 683 C C . CYS A 1 88 ? 1.220 0.176 8.148 1.00 88.19 88 CYS A C 1
ATOM 685 O O . CYS A 1 88 ? 0.491 -0.795 7.963 1.00 88.19 88 CYS A O 1
ATOM 687 N N . PHE A 1 89 ? 1.526 1.053 7.199 1.00 91.06 89 PHE A N 1
ATOM 688 C CA . PHE A 1 89 ? 1.274 0.838 5.783 1.00 91.06 89 PHE A CA 1
ATOM 689 C C . PHE A 1 89 ? 2.557 0.333 5.124 1.00 91.06 89 PHE A C 1
ATOM 691 O O . PHE A 1 89 ? 3.639 0.848 5.408 1.00 91.06 89 PHE A O 1
ATOM 698 N N . ARG A 1 90 ? 2.444 -0.661 4.244 1.00 94.19 90 ARG A N 1
ATOM 699 C CA . ARG A 1 90 ? 3.569 -1.232 3.497 1.00 94.19 90 ARG A CA 1
ATOM 700 C C . ARG A 1 90 ? 3.208 -1.345 2.024 1.00 9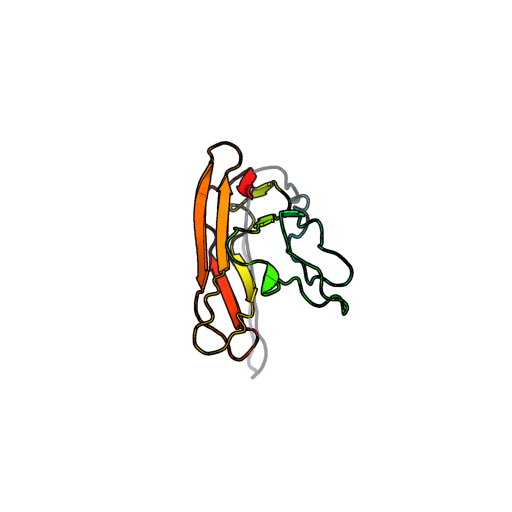4.19 90 ARG A C 1
ATOM 702 O O . ARG A 1 90 ? 2.071 -1.667 1.695 1.00 94.19 90 ARG A O 1
ATOM 709 N N . LEU A 1 91 ? 4.177 -1.099 1.152 1.00 94.56 91 LEU A N 1
ATOM 710 C CA . LEU A 1 91 ? 3.975 -1.143 -0.291 1.00 94.56 91 LEU A CA 1
ATOM 711 C C . LEU A 1 91 ? 5.262 -1.568 -0.993 1.00 94.56 91 LEU A C 1
ATOM 713 O O . LEU A 1 91 ? 6.344 -1.075 -0.677 1.00 94.56 91 LEU A O 1
ATOM 717 N N . TRP A 1 92 ? 5.117 -2.436 -1.989 1.00 95.31 92 TRP A N 1
ATOM 718 C CA . TRP A 1 92 ? 6.111 -2.618 -3.040 1.00 95.31 92 TRP A CA 1
ATOM 719 C C . TRP A 1 92 ? 5.693 -1.787 -4.250 1.00 95.31 92 TRP A C 1
ATOM 721 O O . TRP A 1 92 ? 4.558 -1.899 -4.709 1.00 95.31 92 TRP A O 1
ATOM 731 N N . TYR A 1 93 ? 6.585 -0.943 -4.761 1.00 95.31 93 TYR A N 1
ATOM 732 C CA . TYR A 1 93 ? 6.298 -0.076 -5.902 1.00 95.31 93 TYR A CA 1
ATOM 733 C C . TYR A 1 93 ? 7.442 -0.070 -6.915 1.00 95.31 93 TYR A C 1
ATOM 735 O O . TYR A 1 93 ? 8.591 -0.351 -6.587 1.00 95.31 93 TYR A O 1
ATOM 743 N N . PHE A 1 94 ? 7.130 0.278 -8.158 1.00 94.19 94 PHE A N 1
ATOM 744 C CA . PHE A 1 94 ? 8.109 0.454 -9.224 1.00 94.19 94 PHE A CA 1
ATOM 745 C C . PHE A 1 94 ? 7.736 1.690 -10.040 1.00 94.19 94 PHE A C 1
ATOM 747 O O . PHE A 1 94 ? 6.598 1.807 -10.496 1.00 94.19 94 PHE A O 1
ATOM 754 N N . ILE A 1 95 ? 8.684 2.611 -10.226 1.00 92.38 95 ILE A N 1
ATOM 755 C CA . ILE A 1 95 ? 8.521 3.760 -11.123 1.00 92.38 95 ILE A CA 1
ATOM 756 C C . ILE A 1 95 ? 9.477 3.539 -12.289 1.00 92.38 95 ILE A C 1
ATOM 758 O O . ILE A 1 95 ? 10.664 3.823 -12.184 1.00 92.38 95 ILE A O 1
ATOM 762 N N . GLY A 1 96 ? 8.966 3.004 -13.396 1.00 89.69 96 GLY A N 1
ATOM 763 C CA . GLY A 1 96 ? 9.743 2.831 -14.623 1.00 89.69 96 GLY A CA 1
ATOM 764 C C . GLY A 1 96 ? 9.758 4.105 -15.462 1.00 89.69 96 GLY A C 1
ATOM 765 O O . GLY A 1 96 ? 8.749 4.798 -15.550 1.00 89.69 96 GLY A O 1
ATOM 766 N N . GLY A 1 97 ? 10.882 4.404 -16.108 1.00 83.81 97 GLY A N 1
ATOM 767 C CA . GLY A 1 97 ? 11.017 5.573 -16.972 1.00 83.81 97 GLY A CA 1
ATOM 768 C C . GLY A 1 97 ? 12.434 5.733 -17.516 1.00 83.81 97 GLY A C 1
ATOM 769 O O . GLY A 1 97 ? 13.377 5.154 -16.987 1.00 83.81 97 GLY A O 1
ATOM 770 N N . ASN A 1 98 ? 12.577 6.532 -18.573 1.00 81.50 98 ASN A N 1
ATOM 771 C CA . ASN A 1 98 ? 13.867 6.961 -19.130 1.00 81.50 98 ASN A CA 1
ATOM 772 C C . ASN A 1 98 ? 14.030 8.482 -18.955 1.00 81.50 98 ASN A C 1
ATOM 774 O O . ASN A 1 98 ? 13.158 9.138 -18.386 1.00 81.50 98 ASN A O 1
ATOM 778 N N . TYR A 1 99 ? 15.129 9.059 -19.455 1.00 73.44 99 TYR A N 1
ATOM 779 C CA . TYR A 1 99 ? 15.374 10.507 -19.420 1.00 73.44 99 TYR A CA 1
ATOM 780 C C . TYR A 1 99 ? 14.146 11.322 -19.864 1.00 73.44 99 TYR A C 1
ATOM 782 O O . TYR A 1 99 ? 13.657 11.156 -20.980 1.00 73.44 99 TYR A O 1
ATOM 790 N N . GLY A 1 100 ? 13.670 12.208 -18.983 1.00 70.62 100 GLY A N 1
ATOM 791 C CA . GLY A 1 100 ? 12.503 13.068 -19.216 1.00 70.62 100 GLY A CA 1
ATOM 792 C C . GLY A 1 100 ? 11.147 12.461 -18.831 1.00 70.62 100 GLY A C 1
ATOM 793 O O . GLY A 1 100 ? 10.132 13.127 -19.001 1.00 70.62 100 GLY A O 1
ATOM 794 N N . TYR A 1 101 ? 11.102 11.227 -18.316 1.00 77.81 101 TYR A N 1
ATOM 795 C CA . TYR A 1 101 ? 9.880 10.656 -17.749 1.00 77.81 101 TYR A CA 1
ATOM 796 C C . TYR A 1 101 ? 9.589 11.242 -16.362 1.00 77.81 101 TYR A C 1
ATOM 798 O O . TYR A 1 101 ? 10.440 11.200 -15.473 1.00 77.81 101 TYR A O 1
ATOM 806 N N . GLU A 1 102 ? 8.365 11.733 -16.171 1.00 79.44 102 GLU A N 1
ATOM 807 C CA . GLU A 1 102 ? 7.873 12.270 -14.902 1.00 79.44 102 GLU A CA 1
ATOM 808 C C . GLU A 1 102 ? 6.728 11.390 -14.390 1.00 79.44 102 GLU A C 1
ATOM 810 O O . GLU A 1 102 ? 5.607 11.431 -14.898 1.00 79.44 102 GLU A O 1
ATOM 815 N N . GLY A 1 103 ? 7.016 10.571 -13.381 1.00 86.75 103 GLY A N 1
ATOM 816 C CA . GLY A 1 103 ? 6.030 9.746 -12.691 1.00 86.75 103 GLY A CA 1
ATOM 817 C C . GLY A 1 103 ? 6.206 9.880 -11.187 1.00 86.75 103 GLY A C 1
ATOM 818 O O . GLY A 1 103 ? 7.330 9.946 -10.698 1.00 86.75 103 GLY A O 1
ATOM 819 N N . SER A 1 104 ? 5.100 9.927 -10.450 1.00 91.62 104 SER A N 1
ATOM 820 C CA . SER A 1 104 ? 5.134 9.934 -8.990 1.00 91.62 104 SER A CA 1
ATOM 821 C C . SER A 1 104 ? 4.006 9.105 -8.392 1.00 91.62 104 SER A C 1
ATOM 823 O O . SER A 1 104 ? 2.963 8.898 -9.013 1.00 91.62 104 SER A O 1
ATOM 825 N N . ILE A 1 105 ? 4.239 8.623 -7.176 1.00 93.62 105 ILE A N 1
ATOM 826 C CA . ILE A 1 105 ? 3.271 7.922 -6.341 1.00 93.62 105 ILE A CA 1
ATOM 827 C C . ILE A 1 105 ? 3.104 8.743 -5.068 1.00 93.62 105 ILE A C 1
ATOM 829 O O . ILE A 1 105 ? 4.088 9.078 -4.409 1.00 93.62 105 ILE A O 1
ATOM 833 N N . THR A 1 106 ? 1.855 9.033 -4.711 1.00 95.81 106 THR A N 1
ATOM 834 C CA . THR A 1 106 ? 1.489 9.695 -3.456 1.00 95.81 106 THR A CA 1
ATOM 835 C C . THR A 1 106 ? 0.466 8.831 -2.739 1.00 95.81 106 THR A C 1
ATOM 837 O O . THR A 1 106 ? -0.606 8.574 -3.281 1.00 95.81 106 THR A O 1
ATOM 840 N N . VAL A 1 107 ? 0.774 8.418 -1.513 1.00 96.88 107 VAL A N 1
ATOM 841 C CA . VAL A 1 107 ? -0.138 7.663 -0.648 1.00 96.88 107 VAL A CA 1
ATOM 842 C C . VAL A 1 107 ? -0.672 8.602 0.422 1.00 96.88 107 VAL A C 1
ATOM 844 O O . VAL A 1 107 ? 0.097 9.194 1.184 1.00 96.88 107 VAL A O 1
ATOM 847 N N . LEU A 1 108 ? -1.992 8.747 0.468 1.00 96.62 108 LEU A N 1
ATOM 848 C CA . LEU A 1 108 ? -2.703 9.608 1.407 1.00 96.62 108 LEU A CA 1
ATOM 849 C C . LEU A 1 108 ? -3.635 8.753 2.264 1.00 96.62 108 LEU A C 1
ATOM 851 O O . LEU A 1 108 ? -4.221 7.810 1.749 1.00 96.62 108 LEU A O 1
ATOM 855 N N . LEU A 1 109 ? -3.802 9.129 3.529 1.00 95.81 109 LEU A N 1
ATOM 856 C CA . LEU A 1 109 ? -4.851 8.610 4.405 1.00 95.81 109 LEU A CA 1
ATOM 857 C C . LEU A 1 109 ? -5.835 9.732 4.707 1.00 95.81 109 LEU A C 1
ATOM 859 O O . LEU A 1 109 ? -5.425 10.797 5.176 1.00 95.81 109 LEU A O 1
ATOM 863 N N . ARG A 1 110 ? -7.123 9.512 4.461 1.00 95.38 110 ARG A N 1
ATOM 864 C CA . ARG A 1 110 ? -8.169 10.521 4.616 1.00 95.38 110 ARG A CA 1
ATOM 865 C C . ARG A 1 110 ? -9.267 10.037 5.552 1.00 95.38 110 ARG A C 1
ATOM 867 O O . ARG A 1 110 ? -9.828 8.968 5.375 1.00 95.38 110 ARG A O 1
ATOM 874 N N . MET A 1 111 ? -9.638 10.874 6.513 1.00 93.31 111 MET A N 1
ATOM 875 C CA . MET A 1 111 ? -10.850 10.696 7.314 1.00 93.31 111 MET A CA 1
ATOM 876 C C . MET A 1 111 ? -12.090 10.973 6.468 1.00 93.31 111 MET A C 1
ATOM 878 O O . MET A 1 111 ? -12.233 12.086 5.958 1.00 93.31 111 MET A O 1
ATOM 882 N N . LEU A 1 112 ? -13.028 10.030 6.384 1.00 89.62 112 LEU A N 1
ATOM 883 C CA . LEU A 1 112 ? -14.223 10.199 5.550 1.00 89.62 112 LEU A CA 1
ATOM 884 C C . LEU A 1 112 ? -15.189 11.257 6.110 1.00 89.62 112 LEU A C 1
ATOM 886 O O . LEU A 1 112 ? -15.820 11.991 5.352 1.00 89.62 112 LEU A O 1
ATOM 890 N N . LYS A 1 113 ? -15.266 11.400 7.441 1.00 89.31 113 LYS A N 1
ATOM 891 C CA . LYS A 1 113 ? -16.181 12.354 8.101 1.00 89.31 113 LYS A CA 1
ATOM 892 C C . LYS A 1 113 ? -15.660 13.788 8.167 1.00 89.31 113 LYS A C 1
ATOM 894 O O . LYS A 1 113 ? -16.438 14.725 8.023 1.00 89.31 113 LYS A O 1
ATOM 899 N N . SER A 1 114 ? -14.366 13.976 8.430 1.00 89.06 114 SER A N 1
ATOM 900 C CA . SER A 1 114 ? -13.767 15.308 8.625 1.00 89.06 114 SER A CA 1
ATOM 901 C C . SER A 1 114 ? -12.938 15.791 7.435 1.00 89.06 114 SER A C 1
ATOM 903 O O . SER A 1 114 ? -12.481 16.931 7.446 1.00 89.06 114 SER A O 1
ATOM 905 N N . ASN A 1 115 ? -12.714 14.939 6.425 1.00 84.00 115 ASN A N 1
ATOM 906 C CA . ASN A 1 115 ? -11.793 15.166 5.305 1.00 84.00 115 ASN A CA 1
ATOM 907 C C . ASN A 1 115 ? -10.344 15.488 5.715 1.00 84.00 115 ASN A C 1
ATOM 909 O O . ASN A 1 115 ? -9.531 15.869 4.865 1.00 84.00 115 ASN A O 1
ATOM 913 N N . LEU A 1 116 ? -9.990 15.301 6.993 1.00 93.50 116 LEU A N 1
ATOM 914 C CA . LEU A 1 116 ? -8.611 15.399 7.455 1.00 93.50 116 LEU A CA 1
ATOM 915 C C . LEU A 1 116 ? -7.763 14.412 6.653 1.00 93.50 116 LEU A C 1
ATOM 917 O O . LEU A 1 116 ? -8.066 13.223 6.617 1.00 93.50 116 LEU A O 1
ATOM 921 N N . THR A 1 117 ? -6.719 14.912 6.000 1.00 95.62 117 THR A N 1
ATOM 922 C CA . THR A 1 117 ? -5.852 14.119 5.128 1.00 95.62 117 THR A CA 1
ATOM 923 C C . THR A 1 117 ? -4.428 14.151 5.662 1.00 95.62 117 THR A C 1
ATOM 925 O O . THR A 1 117 ? -3.910 15.221 5.973 1.00 95.62 117 THR A O 1
ATOM 928 N N . SER A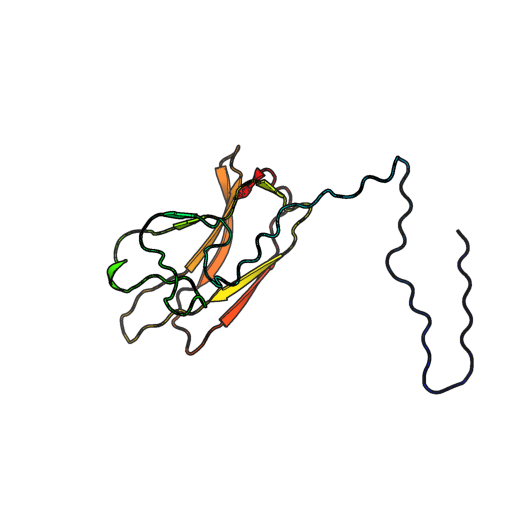 1 118 ? -3.790 12.988 5.735 1.00 95.69 118 SER A N 1
ATOM 929 C CA . SER A 1 118 ? -2.377 12.825 6.058 1.00 95.69 118 SER A CA 1
ATOM 930 C C . SER A 1 118 ? -1.621 12.271 4.852 1.00 95.69 118 SER A C 1
ATOM 932 O O . SER A 1 118 ? -2.121 11.385 4.158 1.00 95.69 118 SER A O 1
ATOM 934 N N . LEU A 1 119 ? -0.414 12.778 4.604 1.00 96.50 119 LEU A N 1
ATOM 935 C CA . LEU A 1 119 ? 0.514 12.202 3.634 1.00 96.50 119 LEU A CA 1
ATOM 936 C C . LEU A 1 119 ? 1.282 11.065 4.307 1.00 96.50 119 LEU A C 1
ATOM 938 O O . LEU A 1 119 ? 1.998 11.307 5.274 1.00 96.50 119 LEU A O 1
ATOM 942 N N . LEU A 1 120 ? 1.148 9.845 3.789 1.00 95.81 120 LEU A N 1
ATOM 943 C CA . LEU A 1 120 ? 1.891 8.690 4.292 1.00 95.81 120 LEU A CA 1
ATOM 944 C C . LEU A 1 120 ? 3.212 8.516 3.540 1.00 95.81 120 LEU A C 1
ATOM 946 O O . LEU A 1 120 ? 4.272 8.387 4.144 1.00 95.81 120 LEU A O 1
ATOM 950 N N . PHE A 1 121 ? 3.162 8.531 2.210 1.00 97.00 121 PHE A N 1
ATOM 951 C CA . PHE A 1 121 ? 4.328 8.230 1.387 1.00 97.00 121 PHE A CA 1
ATOM 952 C C . PHE A 1 121 ? 4.318 9.023 0.082 1.00 97.00 121 PHE A C 1
ATOM 954 O O . PHE A 1 121 ? 3.259 9.291 -0.488 1.00 97.00 121 PHE A O 1
ATOM 961 N N . PHE A 1 122 ? 5.509 9.379 -0.396 1.00 96.81 122 PHE A N 1
ATOM 962 C CA . PHE A 1 122 ? 5.719 10.029 -1.682 1.00 96.81 122 PHE A CA 1
ATOM 963 C C . PHE A 1 122 ? 7.014 9.531 -2.328 1.00 96.81 122 PHE A C 1
ATOM 965 O O . PHE A 1 122 ? 8.049 9.468 -1.665 1.00 96.81 122 PHE A O 1
ATOM 972 N N . ALA A 1 123 ? 6.962 9.236 -3.625 1.00 94.94 123 ALA A N 1
ATOM 973 C CA . ALA A 1 123 ? 8.136 8.958 -4.445 1.00 94.94 123 ALA A CA 1
ATOM 974 C C . ALA A 1 123 ? 7.945 9.508 -5.863 1.00 94.94 123 ALA A C 1
ATOM 976 O O . ALA A 1 123 ? 6.890 9.318 -6.460 1.00 94.94 123 ALA A O 1
ATOM 977 N N . ASP A 1 124 ? 8.975 10.152 -6.409 1.00 92.81 124 ASP A N 1
ATOM 978 C CA . ASP A 1 124 ? 9.000 10.749 -7.756 1.00 92.81 124 ASP A CA 1
ATOM 979 C C . ASP A 1 124 ? 10.230 10.331 -8.577 1.00 92.81 124 ASP A C 1
ATOM 981 O O . ASP A 1 124 ? 10.494 10.873 -9.652 1.00 92.81 124 ASP A O 1
ATOM 985 N N . LYS A 1 125 ? 11.036 9.404 -8.049 1.00 91.31 125 LYS A N 1
ATOM 986 C CA . LYS A 1 125 ? 12.265 8.938 -8.692 1.00 91.31 125 LYS A CA 1
ATOM 987 C C . LYS A 1 125 ? 12.043 7.592 -9.355 1.00 91.31 125 LYS A C 1
ATOM 989 O O . LYS A 1 125 ? 11.442 6.697 -8.765 1.00 91.31 125 LYS A O 1
ATOM 994 N N . VAL A 1 126 ? 12.575 7.465 -10.570 1.00 91.69 126 VAL A N 1
ATOM 995 C CA . VAL A 1 126 ? 12.633 6.197 -11.301 1.00 91.69 126 VAL A CA 1
ATOM 996 C C . VAL A 1 126 ? 13.416 5.178 -10.474 1.00 91.69 126 VAL A C 1
ATOM 998 O O . VAL A 1 126 ? 14.458 5.508 -9.905 1.00 91.69 126 VAL A O 1
ATOM 1001 N N . THR A 1 127 ? 12.920 3.947 -10.420 1.00 92.56 127 THR A N 1
ATOM 1002 C CA . THR A 1 127 ? 13.561 2.827 -9.729 1.00 92.56 127 THR A CA 1
ATOM 1003 C C . THR A 1 127 ? 14.059 1.800 -10.746 1.00 92.56 127 THR A C 1
ATOM 1005 O O . THR A 1 127 ? 13.470 1.625 -11.811 1.00 92.56 127 THR A O 1
ATOM 1008 N N . SER A 1 128 ? 15.170 1.122 -10.447 1.00 90.81 128 SER A N 1
ATOM 1009 C CA . SER A 1 128 ? 15.700 0.040 -11.295 1.00 90.81 128 SER A CA 1
ATOM 1010 C C . SER A 1 128 ? 14.942 -1.276 -11.117 1.00 90.81 128 SER A C 1
ATOM 1012 O O . SER A 1 128 ? 14.946 -2.116 -12.011 1.00 90.81 128 SER A O 1
ATOM 1014 N N . GLU A 1 129 ? 14.291 -1.448 -9.967 1.00 92.44 129 GLU A N 1
ATOM 1015 C CA . GLU A 1 129 ? 13.540 -2.639 -9.579 1.00 92.44 129 GLU A CA 1
ATOM 1016 C C . GLU A 1 129 ? 12.403 -2.282 -8.608 1.00 92.44 129 GLU A C 1
ATOM 1018 O O . GLU A 1 129 ? 12.233 -1.116 -8.217 1.00 92.44 129 GLU A O 1
ATOM 1023 N N . ALA A 1 130 ? 11.595 -3.281 -8.245 1.00 93.25 130 ALA A N 1
ATOM 1024 C CA . ALA A 1 130 ? 10.546 -3.123 -7.246 1.00 93.25 130 ALA A CA 1
ATOM 1025 C C . ALA A 1 130 ? 11.160 -2.741 -5.891 1.00 93.25 130 ALA A C 1
ATOM 1027 O O . ALA A 1 130 ? 12.043 -3.416 -5.373 1.00 93.25 130 ALA A O 1
ATOM 1028 N N . THR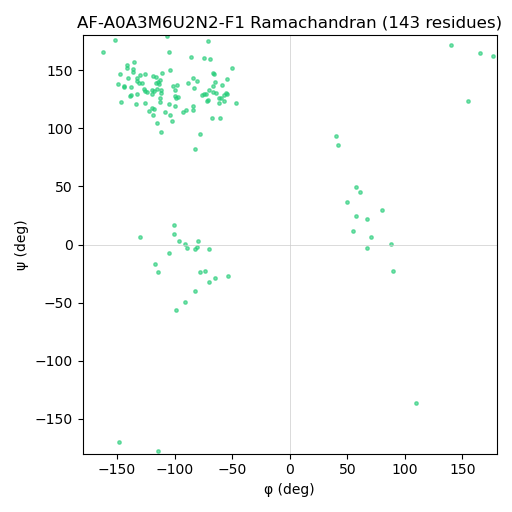 A 1 131 ? 10.680 -1.646 -5.316 1.00 95.38 131 THR A N 1
ATOM 1029 C CA . THR A 1 131 ? 11.190 -1.047 -4.084 1.00 95.38 131 THR A CA 1
ATOM 1030 C C . THR A 1 131 ? 10.166 -1.200 -2.968 1.00 95.38 131 THR A C 1
ATOM 1032 O O . THR A 1 131 ? 8.985 -0.910 -3.161 1.00 95.38 131 THR A O 1
ATOM 1035 N N . TYR A 1 132 ? 10.618 -1.641 -1.796 1.00 95.56 132 TYR A N 1
ATOM 1036 C CA . TYR A 1 132 ? 9.796 -1.746 -0.594 1.00 95.56 132 TYR A CA 1
ATOM 1037 C C . TYR A 1 132 ? 9.813 -0.446 0.204 1.00 95.56 132 TYR A C 1
ATOM 1039 O O . TYR A 1 132 ? 10.866 0.157 0.409 1.00 95.56 132 TYR A O 1
ATOM 1047 N N . THR A 1 133 ? 8.655 -0.059 0.725 1.00 92.44 133 THR A N 1
ATOM 1048 C CA . THR A 1 133 ? 8.534 0.999 1.723 1.00 92.44 133 THR A CA 1
ATOM 1049 C C . THR A 1 133 ? 7.564 0.596 2.827 1.00 92.44 133 THR A C 1
ATOM 1051 O O . THR A 1 133 ? 6.615 -0.160 2.602 1.00 92.44 133 THR A O 1
ATOM 1054 N N . GLN A 1 134 ? 7.802 1.128 4.023 1.00 94.19 134 GLN A N 1
ATOM 1055 C CA . GLN A 1 134 ? 6.933 0.984 5.180 1.00 94.19 134 GLN A CA 1
ATOM 1056 C C . GLN A 1 134 ? 6.819 2.326 5.898 1.00 94.19 134 GLN A C 1
ATOM 1058 O O . GLN A 1 134 ? 7.828 2.939 6.249 1.00 94.19 134 GLN A O 1
ATOM 1063 N N . THR A 1 135 ? 5.590 2.754 6.162 1.00 88.81 135 THR A N 1
ATOM 1064 C CA . THR A 1 135 ? 5.286 4.031 6.807 1.00 88.81 135 THR A CA 1
ATOM 1065 C C . THR A 1 135 ? 4.398 3.795 8.030 1.00 88.81 135 THR A C 1
ATOM 1067 O O . THR A 1 135 ? 3.391 3.090 7.915 1.00 88.81 135 THR A O 1
ATOM 1070 N N . PRO A 1 136 ? 4.714 4.382 9.198 1.00 91.69 136 PRO A N 1
ATOM 1071 C CA . PRO A 1 136 ? 3.806 4.363 10.339 1.00 91.69 136 PRO A CA 1
ATOM 1072 C C . PRO A 1 136 ? 2.518 5.142 10.034 1.00 91.69 136 PRO A C 1
ATOM 1074 O O . PRO A 1 136 ? 2.550 6.210 9.422 1.00 91.69 136 PRO A O 1
ATOM 1077 N N . LEU A 1 137 ? 1.379 4.619 10.481 1.00 89.12 137 LEU A N 1
ATOM 1078 C CA . LEU A 1 137 ? 0.090 5.290 10.339 1.00 89.12 137 LEU A CA 1
ATOM 1079 C C . LEU A 1 137 ? -0.092 6.357 11.433 1.00 89.12 137 LEU A C 1
ATOM 1081 O O . LEU A 1 137 ? 0.275 6.124 12.589 1.00 89.12 137 LEU A O 1
ATOM 1085 N N . PRO A 1 138 ? -0.671 7.526 11.106 1.00 90.94 138 PRO A N 1
ATOM 1086 C CA . PRO A 1 138 ? -0.984 8.545 12.098 1.00 90.94 138 PRO A CA 1
ATOM 1087 C C . PRO A 1 138 ? -2.073 8.047 13.052 1.00 90.94 138 PRO A C 1
ATOM 1089 O O . PRO A 1 138 ? -2.974 7.305 12.660 1.00 90.94 138 PRO A O 1
ATOM 1092 N N . GLN A 1 139 ? -2.020 8.474 14.309 1.00 87.19 139 GLN A N 1
ATOM 1093 C CA . GLN A 1 139 ? -3.020 8.099 15.310 1.00 87.19 139 GLN A CA 1
ATOM 1094 C C . GLN A 1 139 ? -4.343 8.846 15.104 1.00 87.19 139 GLN A C 1
ATOM 1096 O O . GLN A 1 139 ? -4.381 9.908 14.484 1.00 87.19 139 GLN A O 1
ATOM 1101 N N . HIS A 1 140 ? -5.415 8.298 15.681 1.00 87.12 140 HIS A N 1
ATOM 1102 C CA . HIS A 1 140 ? -6.753 8.902 15.724 1.00 87.12 140 HIS A CA 1
ATOM 1103 C C . HIS A 1 140 ? -7.471 9.030 14.373 1.00 87.12 140 HIS A C 1
ATOM 1105 O O . HIS A 1 140 ? -8.416 9.810 14.250 1.00 87.12 140 HIS A O 1
ATOM 1111 N N . PHE A 1 141 ? -7.082 8.229 13.379 1.00 89.31 141 PHE A N 1
ATOM 1112 C CA . PHE A 1 141 ? -7.863 8.073 12.160 1.00 89.31 141 PHE A CA 1
ATOM 1113 C C . PHE A 1 141 ? -8.843 6.911 12.350 1.00 89.31 141 PHE A C 1
ATOM 1115 O O . PHE A 1 141 ? -8.439 5.768 12.554 1.00 89.31 141 PHE A O 1
ATOM 1122 N N . THR A 1 142 ? -10.135 7.222 12.326 1.00 89.06 142 THR A N 1
ATOM 1123 C CA . THR A 1 142 ? -11.239 6.259 12.433 1.00 89.06 142 THR A CA 1
ATOM 1124 C C . THR A 1 142 ? -12.190 6.503 11.278 1.00 89.06 142 THR A C 1
ATOM 1126 O O . THR A 1 142 ? -12.452 7.658 10.950 1.00 89.06 142 THR A O 1
ATOM 1129 N N . ASP A 1 143 ? -12.708 5.443 10.662 1.00 88.69 143 ASP A N 1
ATOM 1130 C CA . ASP A 1 143 ? -13.533 5.587 9.456 1.00 88.69 143 ASP A CA 1
ATOM 1131 C C . ASP A 1 143 ? -12.769 6.328 8.336 1.00 88.69 143 ASP A C 1
ATOM 1133 O O . ASP A 1 143 ? -13.202 7.351 7.796 1.00 88.69 143 ASP A O 1
ATOM 1137 N N . ALA A 1 144 ? -11.543 5.858 8.083 1.00 90.56 144 ALA A N 1
ATOM 1138 C CA . ALA A 1 144 ? -10.628 6.423 7.099 1.00 90.56 144 ALA A CA 1
ATOM 1139 C C . ALA A 1 144 ? -10.521 5.558 5.832 1.00 90.56 144 ALA A C 1
ATOM 1141 O O . ALA A 1 144 ? -10.942 4.397 5.820 1.00 90.56 144 ALA A O 1
ATOM 1142 N N . GLN A 1 145 ? -9.950 6.151 4.784 1.00 90.00 145 GLN A N 1
ATOM 1143 C CA . GLN A 1 145 ? -9.620 5.537 3.497 1.00 90.00 145 GLN A CA 1
ATOM 1144 C C . GLN A 1 145 ? -8.332 6.144 2.938 1.00 90.00 145 GLN A C 1
ATOM 1146 O O . GLN A 1 145 ? -8.173 7.388 3.032 1.00 90.00 145 GLN A O 1
#

Secondary structure (DSSP, 8-state):
--------SSSS-----------SS-------PPP-----SSS-TT-EEESS-EE-TTSS-EE--GGGTTS--EEEPPS-B-TTT--EEEEEE-----TT----EEEEEEBTTT--EEEEEEE-S--SS-EEEEEEPPTT--SB-

Foldseek 3Di:
DDDDDDDDDDDDDDDDDDDDDDDDDDDDDPPDDDDQDDQQQPHGSPWDKAAQFDQDPNRRDTDDDPVSPPDDIDTHTDWWDALVPPWKDKDWDADADDPPDWDKDWDWKAAPPPRDIDTFDIDGDGDPDTDMDMGTDDHDRGRID

pLDDT: mean 84.85, std 11.63, range [49.53, 97.0]

Sequence (145 aa):
FIIEGTVGYGSNGDIALDDLTLLDGNCETIITQKSLDCDFKGDTCDWEAQGRWTLSKDGSSIFLRPEAYAVRHSLFSPPNINTNEWKCFRLWYFIGGNYGYEGSITVLLRMLKSNLTSLLFFADKVTSEATYTQTPLPQHFTDAQ

Mean predicted aligned error: 11.35 Å

Solvent-accessible surface area (backbone atoms only — not comparable to full-atom values): 9780 Å² total; per-residue (Å²): 138,88,88,87,88,86,86,80,95,72,97,78,89,83,91,85,82,78,88,89,84,87,78,94,73,84,91,75,78,84,81,70,77,78,78,81,81,66,68,27,68,81,51,56,78,70,41,46,62,46,69,59,61,37,74,41,94,84,23,67,40,71,45,74,55,83,89,48,65,99,58,92,60,49,75,41,64,63,73,63,41,40,31,86,77,47,55,68,48,74,49,76,47,70,40,80,69,59,98,90,60,87,58,72,50,77,45,63,44,28,25,70,87,77,64,53,69,44,84,63,47,77,48,65,64,72,43,98,52,80,41,80,50,77,35,73,52,66,76,87,37,57,48,13,64

Radius of gyration: 21.6 Å; Cα contacts (8 Å, |Δi|>4): 200; chains: 1; bounding box: 41×41×62 Å

Nearest PDB structures (foldseek):
  6x83-assembly2_D  TM=5.119E-01  e=2.708E+00  Homo sapiens
  2az5-assembly1_B  TM=4.732E-01  e=3.205E+00  Homo sapiens
  6x85-assembly1_B  TM=4.379E-01  e=2.560E+00  Homo sapiens
  2ygv-assembly4_D  TM=4.018E-01  e=5.621E+00  Saccharomyces cerevisiae
  3cl4-assembly1_A-2  TM=4.570E-01  e=9.318E+00  unclassified

Organism: Pocillopora damicornis (NCBI:txid46731)

InterPro domains:
  IPR000998 MAM domain [PS50060] (1-29)
  IPR051560 MAM domain-containing protein [PTHR23282] (2-108)